Protein AF-A0A1F3BCM8-F1 (afdb_monomer)

pLDDT: mean 79.76, std 10.36, range [45.62, 95.12]

Foldseek 3Di:
DVVLVCCLPVLLVVLVVQLVVLVPDPDPVSVVSSVVSVVVSVCSVVCVPPSVNVVVVVVVVVVVVVVVVVVVVVVVVVVVVVQVVLVVVVVVLVVCVVVVHPCSCVLVVVLVVLVVVLVVLVVCVVPDDDDPVCPVVSVVVNVVSVVVNVVSVCSVVPVVVVPVVVVVVVVVVDPDD

Solvent-accessible surface area (backbone atoms only — not comparable to full-atom values): 9822 Å² total; per-residue (Å²): 110,69,68,60,53,45,53,70,56,45,47,57,52,47,45,51,53,52,29,60,57,31,62,74,42,97,42,73,69,34,48,51,50,27,53,53,40,53,53,50,46,52,33,44,76,69,54,75,50,42,73,64,59,53,52,49,52,48,52,50,51,52,51,49,52,52,50,53,52,50,51,54,49,49,55,52,51,51,53,44,51,57,50,47,53,57,49,49,55,49,52,49,39,53,51,30,51,75,64,74,39,82,72,32,49,53,62,61,52,54,46,50,52,51,54,54,51,48,57,49,50,50,51,47,65,75,72,47,89,69,55,88,90,44,45,67,60,52,53,52,52,49,52,54,50,51,53,54,48,52,51,50,50,43,67,74,70,45,70,59,71,60,58,54,51,50,52,53,52,48,58,73,70,46,80,82,127

Structure (mmCIF, N/CA/C/O backbone):
data_AF-A0A1F3BCM8-F1
#
_entry.id   AF-A0A1F3BCM8-F1
#
loop_
_atom_site.group_PDB
_atom_site.id
_atom_site.type_symbol
_atom_site.label_atom_id
_atom_site.label_alt_id
_atom_site.label_comp_id
_atom_site.label_asym_id
_atom_site.label_entity_id
_atom_site.label_seq_id
_atom_site.pdbx_PDB_ins_code
_atom_site.Cartn_x
_atom_site.Cartn_y
_atom_site.Cartn_z
_atom_site.occupancy
_atom_site.B_iso_or_equiv
_atom_site.auth_seq_id
_atom_site.auth_comp_id
_atom_site.auth_asym_id
_atom_site.auth_atom_id
_atom_site.pdbx_PDB_model_num
ATOM 1 N N . MET A 1 1 ? -23.567 -7.472 34.829 1.00 46.72 1 MET A N 1
ATOM 2 C CA . MET A 1 1 ? -24.702 -6.591 35.199 1.00 46.72 1 MET A CA 1
ATOM 3 C C . MET A 1 1 ? -24.502 -5.145 34.745 1.00 46.72 1 MET A C 1
ATOM 5 O O . MET A 1 1 ? -25.442 -4.577 34.213 1.00 46.72 1 MET A O 1
ATOM 9 N N . ILE A 1 2 ? -23.298 -4.569 34.859 1.00 53.28 2 ILE A N 1
ATOM 10 C CA . ILE A 1 2 ? -23.002 -3.199 34.383 1.00 53.28 2 ILE A CA 1
ATOM 11 C C . ILE A 1 2 ? -23.218 -3.012 32.858 1.00 53.28 2 ILE A C 1
ATOM 13 O O . ILE A 1 2 ? -23.851 -2.027 32.490 1.00 53.28 2 ILE A O 1
ATOM 17 N N . PRO A 1 3 ? -22.821 -3.948 31.962 1.00 59.44 3 PRO A N 1
ATOM 18 C CA . PRO A 1 3 ? -23.040 -3.786 30.516 1.00 59.44 3 PRO A CA 1
ATOM 19 C C . PRO A 1 3 ? -24.521 -3.792 30.117 1.00 59.44 3 PRO A C 1
ATOM 21 O O . PRO A 1 3 ? -24.931 -3.036 29.247 1.00 59.44 3 PRO A O 1
ATOM 24 N N . ALA A 1 4 ? -25.340 -4.606 30.791 1.00 57.88 4 ALA A N 1
ATOM 25 C CA . ALA A 1 4 ? -26.781 -4.673 30.550 1.00 57.88 4 ALA A CA 1
ATOM 26 C C . ALA A 1 4 ? -27.490 -3.387 31.005 1.00 57.88 4 ALA A C 1
ATOM 28 O O . ALA A 1 4 ? -28.336 -2.871 30.287 1.00 57.88 4 ALA A O 1
ATOM 29 N N . LEU A 1 5 ? -27.090 -2.826 32.153 1.00 54.44 5 LEU A N 1
ATOM 30 C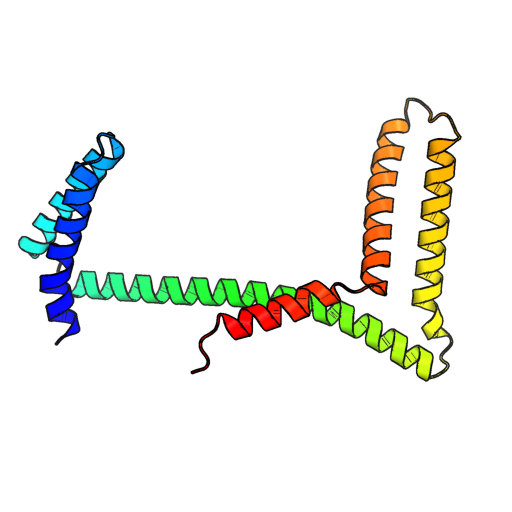 CA . LEU A 1 5 ? -27.623 -1.558 32.659 1.00 54.44 5 LEU A CA 1
ATOM 31 C C . LEU A 1 5 ? -27.229 -0.371 31.757 1.00 54.44 5 LEU A C 1
ATOM 33 O O . LEU A 1 5 ? -28.053 0.497 31.475 1.00 54.44 5 LEU A O 1
ATOM 37 N N . LEU A 1 6 ? -25.986 -0.359 31.259 1.00 60.00 6 LEU A N 1
ATOM 38 C CA . LEU A 1 6 ? -25.503 0.636 30.294 1.00 60.00 6 LEU A CA 1
ATOM 39 C C . LEU A 1 6 ? -26.180 0.501 28.928 1.00 60.00 6 LEU A C 1
ATOM 41 O O . LEU A 1 6 ? -26.477 1.516 28.313 1.00 60.00 6 LEU A O 1
ATOM 45 N N . ALA A 1 7 ? -26.482 -0.712 28.462 1.00 63.59 7 ALA A N 1
ATOM 46 C CA . ALA A 1 7 ? -27.262 -0.904 27.239 1.00 63.59 7 ALA A CA 1
ATOM 47 C C . ALA A 1 7 ? -28.714 -0.425 27.413 1.00 63.59 7 ALA A C 1
ATOM 49 O O . ALA A 1 7 ? -29.272 0.208 26.522 1.00 63.59 7 ALA A O 1
ATOM 50 N N . GLN A 1 8 ? -29.309 -0.671 28.582 1.00 65.31 8 GLN A N 1
ATOM 51 C CA . GLN A 1 8 ? -30.710 -0.358 28.861 1.00 65.31 8 GLN A CA 1
ATOM 52 C C . GLN A 1 8 ? -30.968 1.140 29.105 1.00 65.31 8 GLN A C 1
ATOM 54 O O . GLN A 1 8 ? -32.053 1.626 28.801 1.00 65.31 8 GLN A O 1
ATOM 59 N N . ILE A 1 9 ? -29.979 1.876 29.624 1.00 68.69 9 ILE A N 1
ATOM 60 C CA . ILE A 1 9 ? -30.078 3.324 29.894 1.00 68.69 9 ILE A CA 1
ATOM 61 C C . ILE A 1 9 ? -29.328 4.151 28.837 1.00 68.69 9 ILE A C 1
ATOM 63 O O . ILE A 1 9 ? -29.777 5.227 28.447 1.00 68.69 9 ILE A O 1
ATOM 67 N N . GLY A 1 10 ? -28.190 3.659 28.351 1.00 72.50 10 GLY A N 1
ATOM 68 C CA . GLY A 1 10 ? -27.313 4.380 27.430 1.00 72.50 10 GLY A CA 1
ATOM 69 C C . GLY A 1 10 ? -27.788 4.363 25.981 1.00 72.50 10 GLY A C 1
ATOM 70 O O . GLY A 1 10 ? -27.627 5.368 25.295 1.00 72.50 10 GLY A O 1
ATOM 71 N N . LEU A 1 11 ? -28.417 3.279 25.513 1.00 75.56 11 LEU A N 1
ATOM 72 C CA . LEU A 1 11 ? -28.892 3.200 24.129 1.00 75.56 11 LEU A CA 1
ATOM 73 C C . LEU A 1 11 ? -30.054 4.177 23.850 1.00 75.56 11 LEU A C 1
ATOM 75 O O . LEU A 1 11 ? -29.935 4.934 22.887 1.00 75.56 11 LEU A O 1
ATOM 79 N N . PRO A 1 12 ? -31.102 4.283 24.696 1.00 79.56 12 PRO A N 1
ATOM 80 C CA . PRO A 1 12 ? -32.144 5.302 24.517 1.00 79.56 12 PRO A CA 1
ATOM 81 C C . PRO A 1 12 ? -31.589 6.734 24.584 1.00 79.56 12 PRO A C 1
ATOM 83 O O . PRO A 1 12 ? -31.995 7.614 23.826 1.00 79.56 12 PRO A O 1
AT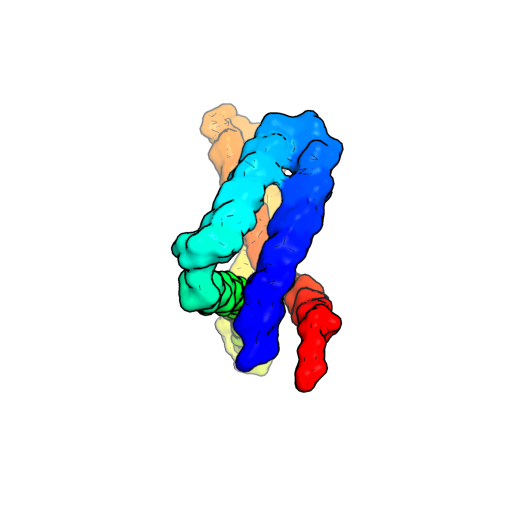OM 86 N N . LEU A 1 13 ? -30.600 6.976 25.455 1.00 82.38 13 LEU A N 1
ATOM 87 C CA . LEU A 1 13 ? -29.940 8.278 25.562 1.00 82.38 13 LEU A CA 1
ATOM 88 C C . LEU A 1 13 ? -29.156 8.627 24.285 1.00 82.38 13 LEU A C 1
ATOM 90 O O . LEU A 1 13 ? -29.234 9.761 23.813 1.00 82.38 13 LEU A O 1
ATOM 94 N N . LEU A 1 14 ? -28.440 7.657 23.709 1.00 81.06 14 LEU A N 1
ATOM 95 C CA . LEU A 1 14 ? -27.711 7.813 22.448 1.00 81.06 14 LEU A CA 1
ATOM 96 C C . LEU A 1 14 ? -28.654 8.029 21.263 1.00 81.06 14 LEU A C 1
ATOM 98 O O . LEU A 1 14 ? -28.416 8.935 20.468 1.00 81.06 14 LEU A O 1
ATOM 102 N N . VAL A 1 15 ? -29.740 7.257 21.168 1.00 84.06 15 VAL A N 1
ATOM 103 C CA . VAL A 1 15 ? -30.753 7.415 20.113 1.00 84.06 15 VAL A CA 1
ATOM 104 C C . VAL A 1 15 ? -31.366 8.814 20.167 1.00 84.06 15 VAL A C 1
ATOM 106 O O . VAL A 1 15 ? -31.464 9.482 19.139 1.00 84.06 15 VAL A O 1
ATOM 109 N N . LYS A 1 16 ? -31.681 9.317 21.366 1.00 83.25 16 LYS A N 1
ATOM 110 C CA . LYS A 1 16 ? -32.215 10.672 21.552 1.00 83.25 16 LYS A CA 1
ATOM 111 C C . LYS A 1 16 ? -31.187 11.767 21.245 1.00 83.25 16 LYS A C 1
ATOM 113 O O . LYS A 1 16 ? -31.538 12.782 20.646 1.00 83.25 16 LYS A O 1
ATOM 118 N N . ALA A 1 17 ? -29.923 11.567 21.621 1.00 86.75 17 ALA A N 1
ATOM 119 C CA . ALA A 1 17 ? -28.845 12.515 21.341 1.00 86.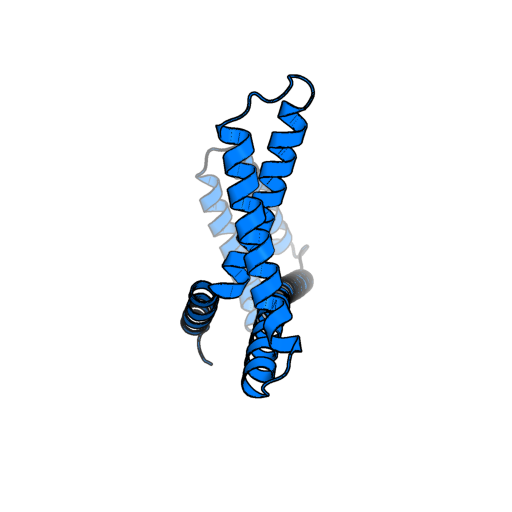75 17 ALA A CA 1
ATOM 120 C C . ALA A 1 17 ? -28.544 12.618 19.836 1.00 86.75 17 ALA A C 1
ATOM 122 O O . ALA A 1 17 ? -28.468 13.722 19.296 1.00 86.75 17 ALA A O 1
ATOM 123 N N . VAL A 1 18 ? -28.421 11.478 19.149 1.00 86.94 18 VAL A N 1
ATOM 124 C CA . VAL A 1 18 ? -28.173 11.422 17.700 1.00 86.94 18 VAL A CA 1
ATOM 125 C C . VAL A 1 18 ? -29.408 11.881 16.924 1.00 86.94 18 VAL A C 1
ATOM 127 O O . VAL A 1 18 ? -29.277 12.703 16.020 1.00 86.94 18 VAL A O 1
ATOM 130 N N . GLY A 1 19 ? -30.609 11.441 17.307 1.00 86.56 19 GLY A N 1
ATOM 131 C CA . GLY A 1 19 ? -31.867 11.879 16.697 1.00 86.56 19 GLY A CA 1
ATOM 132 C C . GLY A 1 19 ? -32.069 13.393 16.789 1.00 86.56 19 GLY A C 1
ATOM 133 O O . GLY A 1 19 ? -32.367 14.028 15.778 1.00 86.56 19 GLY A O 1
ATOM 134 N N . GLY A 1 20 ? -31.808 13.988 17.959 1.00 86.38 20 GLY A N 1
ATOM 135 C CA . GLY A 1 20 ? -31.893 15.438 18.161 1.00 86.38 20 GLY A CA 1
ATOM 136 C C . GLY A 1 20 ? -30.798 16.241 17.446 1.00 86.38 20 GLY A C 1
ATOM 137 O O . GLY A 1 20 ? -31.008 17.405 17.106 1.00 86.38 20 GLY A O 1
ATOM 138 N N . ALA A 1 21 ? -29.630 15.644 17.185 1.00 88.06 21 ALA A N 1
ATOM 139 C CA . ALA A 1 21 ? -28.600 16.260 16.347 1.00 88.06 21 ALA A CA 1
ATOM 140 C C . ALA A 1 21 ? -28.992 16.230 14.860 1.00 88.06 21 ALA A C 1
ATOM 142 O O . ALA A 1 21 ? -28.857 17.242 14.170 1.00 88.06 21 ALA A O 1
ATOM 143 N N . LEU A 1 22 ? -29.518 15.097 14.383 1.00 89.56 22 LEU A N 1
ATOM 144 C CA . LEU A 1 22 ? -29.974 14.915 13.002 1.00 89.56 22 LEU A CA 1
ATOM 145 C C . LEU A 1 22 ? -31.207 15.766 12.670 1.00 89.56 22 LEU A C 1
ATOM 147 O O . LEU A 1 22 ? -31.319 16.257 11.552 1.00 89.56 22 LEU A O 1
ATOM 151 N N . GLU A 1 23 ? -32.090 16.008 13.641 1.00 88.31 23 GLU A N 1
ATOM 152 C CA . GLU A 1 23 ? -33.281 16.854 13.475 1.00 88.31 23 GLU A CA 1
ATOM 153 C C . GLU A 1 23 ? -32.944 18.304 13.085 1.00 88.31 23 GLU A C 1
ATOM 155 O O . GLU A 1 23 ? -33.713 18.956 12.379 1.00 88.31 23 GLU A O 1
ATOM 160 N N . LYS A 1 24 ? -31.769 18.807 13.487 1.00 91.44 24 LYS A N 1
ATOM 161 C CA . LYS A 1 24 ? -31.309 20.164 13.150 1.00 91.44 24 LYS A CA 1
ATOM 162 C C . LYS A 1 24 ? -30.797 20.302 11.714 1.00 91.44 24 LYS A C 1
ATOM 164 O O . LYS A 1 24 ? -30.516 21.417 11.280 1.00 91.44 24 LYS A O 1
ATOM 169 N N . ILE A 1 25 ? -30.6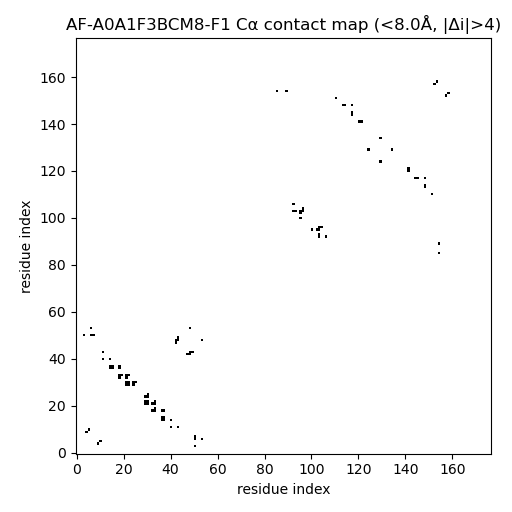39 19.195 10.991 1.00 92.94 25 ILE A N 1
ATOM 170 C CA . ILE A 1 25 ? -30.179 19.186 9.603 1.00 92.94 25 ILE A CA 1
ATOM 171 C C . ILE A 1 25 ? -31.412 19.185 8.694 1.00 92.94 25 ILE A C 1
ATOM 173 O O . ILE A 1 25 ? -32.136 18.192 8.615 1.00 92.94 25 ILE A O 1
ATOM 177 N N . ASP A 1 26 ? -31.642 20.280 7.964 1.00 89.69 26 ASP A N 1
ATOM 178 C CA . ASP A 1 26 ? -32.776 20.384 7.036 1.00 89.69 26 ASP A CA 1
ATOM 179 C C . ASP A 1 26 ? -32.480 19.681 5.702 1.00 89.69 26 ASP A C 1
ATO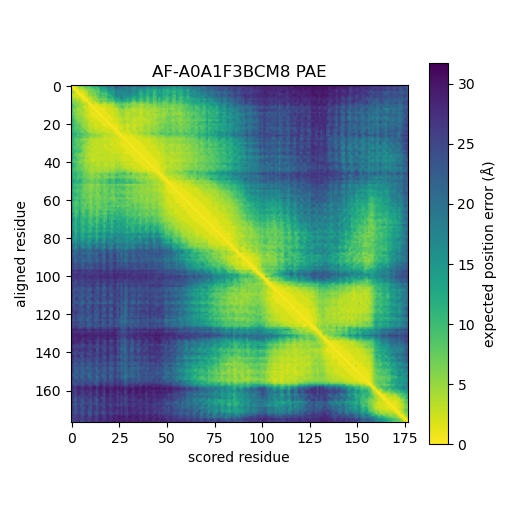M 181 O O . ASP A 1 26 ? -32.239 20.296 4.665 1.00 89.69 26 ASP A O 1
ATOM 185 N N . HIS A 1 27 ? -32.444 18.349 5.749 1.00 95.12 27 HIS A N 1
ATOM 186 C CA . HIS A 1 27 ? -32.266 17.487 4.585 1.00 95.12 27 HIS A CA 1
ATOM 187 C C . HIS A 1 27 ? -33.216 16.281 4.675 1.00 95.12 27 HIS A C 1
ATOM 189 O O . HIS A 1 27 ? -33.352 15.691 5.753 1.00 95.12 27 HIS A O 1
ATOM 195 N N . PRO A 1 28 ? -33.857 15.849 3.572 1.00 92.56 28 PRO A N 1
ATOM 196 C CA . PRO A 1 28 ? -34.829 14.751 3.592 1.00 92.56 28 PRO A CA 1
ATOM 197 C C .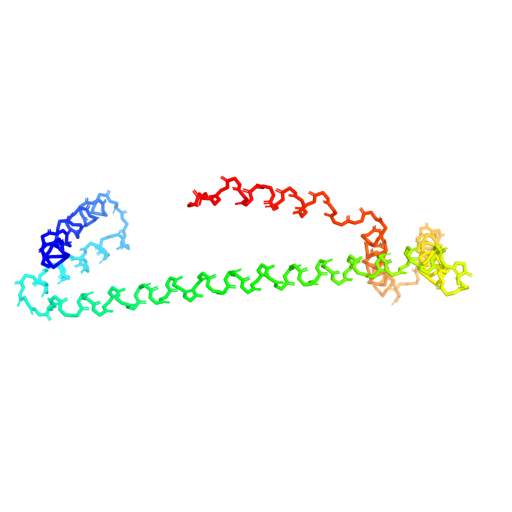 PRO A 1 28 ? -34.259 13.439 4.153 1.00 92.56 28 PRO A C 1
ATOM 199 O O . PRO A 1 28 ? -34.948 12.739 4.890 1.00 92.56 28 PRO A O 1
ATOM 202 N N . VAL A 1 29 ? -32.984 13.134 3.884 1.00 93.62 29 VAL A N 1
ATOM 203 C CA . VAL A 1 29 ? -32.308 11.943 4.441 1.00 93.62 29 VAL A CA 1
ATOM 204 C C . VAL A 1 29 ? -32.126 12.046 5.958 1.00 93.62 29 VAL A C 1
ATOM 206 O O . VAL A 1 29 ? -32.309 11.054 6.657 1.00 93.62 29 VAL A O 1
ATOM 209 N N . ALA A 1 30 ? -31.813 13.235 6.481 1.00 91.44 30 ALA A N 1
ATOM 210 C CA . ALA A 1 30 ? -31.654 13.435 7.920 1.00 91.44 30 ALA A CA 1
ATOM 211 C C . ALA A 1 30 ? -32.998 13.277 8.645 1.00 91.44 30 ALA A C 1
ATOM 213 O O . ALA A 1 30 ? -33.076 12.552 9.632 1.00 91.44 30 ALA A O 1
ATOM 214 N N . LYS A 1 31 ? -34.082 13.840 8.088 1.00 90.00 31 LYS A N 1
ATOM 215 C CA . LYS A 1 31 ? -35.445 13.650 8.615 1.00 90.00 31 LYS A CA 1
ATOM 216 C C . LYS A 1 31 ? -35.874 12.181 8.593 1.00 90.00 31 LYS A C 1
ATOM 218 O O . LYS A 1 31 ? -36.399 11.692 9.589 1.00 90.00 31 LYS A O 1
ATOM 223 N N . ALA A 1 32 ? -35.600 11.464 7.500 1.00 92.06 32 ALA A N 1
ATOM 224 C CA . ALA A 1 32 ? -35.881 10.032 7.405 1.00 92.06 32 ALA A CA 1
ATOM 225 C C . ALA A 1 32 ? -35.100 9.217 8.454 1.00 92.06 32 ALA A C 1
ATOM 227 O O . ALA A 1 32 ? -35.673 8.341 9.104 1.00 92.06 32 ALA A O 1
ATOM 228 N N . ALA A 1 33 ? -33.820 9.540 8.668 1.00 91.25 33 ALA A N 1
ATOM 229 C CA . ALA A 1 33 ? -32.998 8.911 9.697 1.00 91.25 33 ALA A CA 1
ATOM 230 C C . ALA A 1 33 ? -33.535 9.190 11.112 1.00 91.25 33 ALA A C 1
ATOM 232 O O . ALA A 1 33 ? -33.669 8.255 11.901 1.00 91.25 33 ALA A O 1
ATOM 233 N N . THR A 1 34 ? -33.923 10.431 11.427 1.00 90.31 34 THR A N 1
ATOM 234 C CA . THR A 1 34 ? -34.537 10.783 12.719 1.00 90.31 34 THR A CA 1
ATOM 235 C C . THR A 1 34 ? -35.844 10.022 12.957 1.00 90.31 34 THR A C 1
ATOM 237 O O . THR A 1 34 ? -36.052 9.483 14.044 1.00 90.31 34 THR A O 1
ATOM 240 N N . SER A 1 35 ? -36.713 9.904 11.946 1.00 89.25 35 SER A N 1
ATOM 241 C CA . SER A 1 35 ? -37.949 9.116 12.062 1.00 89.25 35 SER A CA 1
ATOM 242 C C . SER A 1 35 ? -37.676 7.633 12.327 1.00 89.25 35 SER A C 1
ATOM 244 O O . SER A 1 35 ? -38.329 7.038 13.185 1.00 89.25 35 SER A O 1
ATOM 246 N N . ALA A 1 36 ? -36.692 7.043 11.644 1.00 90.06 36 ALA A N 1
ATOM 247 C CA . ALA A 1 36 ? -36.286 5.659 11.882 1.00 90.06 36 ALA A CA 1
ATOM 248 C C . ALA A 1 36 ? -35.712 5.461 13.298 1.00 90.06 36 ALA A C 1
ATOM 250 O O . ALA A 1 36 ? -36.060 4.492 13.969 1.00 90.06 36 ALA A O 1
ATOM 251 N N . MET A 1 37 ? -34.896 6.400 13.786 1.00 87.38 37 MET A N 1
ATOM 252 C CA . MET A 1 37 ? -34.352 6.378 15.151 1.00 87.38 37 MET A CA 1
ATOM 253 C C . MET A 1 37 ? -35.454 6.431 16.218 1.00 87.38 37 MET A C 1
ATOM 255 O O . MET A 1 37 ? -35.424 5.647 17.165 1.00 87.38 37 MET A O 1
ATOM 259 N N . ASN A 1 38 ? -36.475 7.271 16.034 1.00 86.44 38 ASN A N 1
ATOM 260 C CA . ASN A 1 38 ? -37.619 7.337 16.951 1.00 86.44 38 ASN A CA 1
ATOM 261 C C . ASN A 1 38 ? -38.429 6.027 16.973 1.00 86.44 38 ASN A C 1
ATOM 263 O O . ASN A 1 38 ? -38.910 5.610 18.027 1.00 86.44 38 ASN A O 1
ATOM 267 N N . ALA A 1 39 ? -38.563 5.350 15.827 1.00 88.50 39 ALA A N 1
ATOM 268 C CA . ALA A 1 39 ? -39.218 4.043 15.758 1.00 88.50 39 ALA A CA 1
ATOM 269 C C . ALA A 1 39 ? -38.419 2.955 16.501 1.00 88.50 39 ALA A C 1
ATOM 271 O O . ALA A 1 39 ? -39.010 2.109 17.175 1.00 88.50 39 ALA A O 1
ATOM 272 N N . VAL A 1 40 ? -37.084 3.000 16.426 1.00 85.44 40 VAL A N 1
ATOM 273 C CA . VAL A 1 40 ? -36.198 2.102 17.184 1.00 85.44 40 VAL A CA 1
ATOM 274 C C . VAL A 1 40 ? -36.312 2.356 18.692 1.00 85.44 40 VAL A C 1
ATOM 276 O O . VAL A 1 40 ? -36.434 1.395 19.449 1.00 85.44 40 VAL A O 1
ATOM 279 N N . ASP A 1 41 ? -36.356 3.617 19.135 1.00 83.88 41 ASP A N 1
ATOM 280 C CA . ASP A 1 41 ? -36.560 3.966 20.553 1.00 83.88 41 ASP A CA 1
ATOM 281 C C . ASP A 1 41 ? -37.889 3.403 21.087 1.00 83.88 41 ASP A C 1
ATOM 283 O O . ASP A 1 41 ? -37.927 2.717 22.111 1.00 83.88 41 ASP A O 1
ATOM 287 N N . ALA A 1 42 ? -38.976 3.574 20.329 1.00 84.94 42 ALA A N 1
ATOM 288 C CA . ALA A 1 42 ? -40.282 3.013 20.675 1.00 84.94 42 ALA A CA 1
ATOM 289 C C . ALA A 1 42 ? -40.272 1.470 20.736 1.00 84.94 42 ALA A C 1
ATOM 291 O O . ALA A 1 42 ? -40.907 0.868 21.610 1.00 84.94 42 ALA A O 1
ATOM 292 N N . ALA A 1 43 ? -39.531 0.805 19.845 1.00 84.81 43 ALA A N 1
ATOM 293 C CA . ALA A 1 43 ? -39.378 -0.651 19.842 1.00 84.81 43 ALA A CA 1
ATOM 294 C C . ALA A 1 43 ? -38.570 -1.171 21.051 1.00 84.81 43 ALA A C 1
ATOM 296 O O . ALA A 1 43 ? -38.866 -2.249 21.573 1.00 84.81 43 ALA A O 1
ATOM 297 N N . ILE A 1 44 ? -37.594 -0.397 21.537 1.00 81.38 44 ILE A N 1
ATOM 298 C CA . ILE A 1 44 ? -36.828 -0.702 22.756 1.00 81.38 44 ILE A CA 1
ATOM 299 C C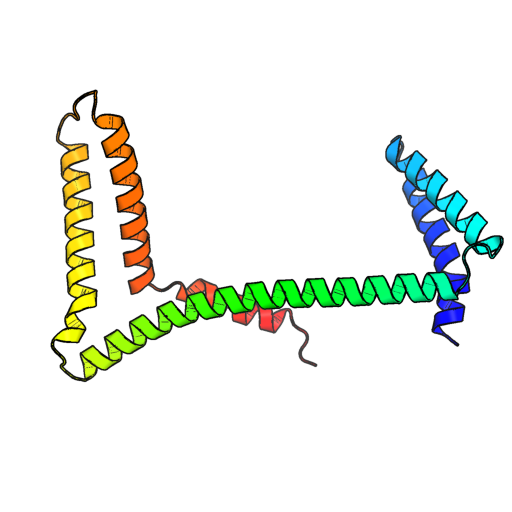 . IL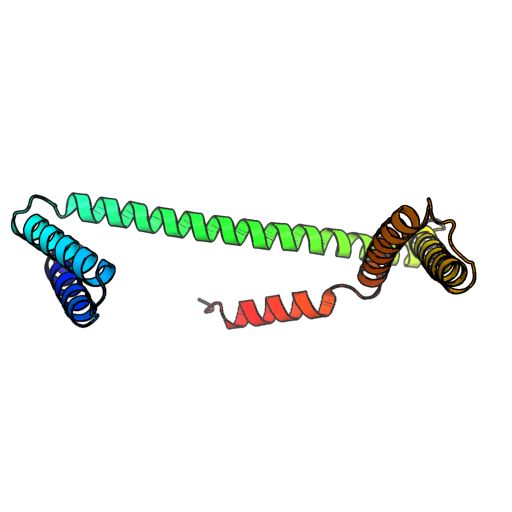E A 1 44 ? -37.702 -0.497 24.000 1.00 81.38 44 ILE A C 1
ATOM 301 O O . ILE A 1 44 ? -37.778 -1.381 24.856 1.00 81.38 44 ILE A O 1
ATOM 305 N N . VAL A 1 45 ? -38.417 0.630 24.088 1.00 81.44 45 VAL A N 1
ATOM 306 C CA . VAL A 1 45 ? -39.312 0.940 25.220 1.00 81.44 45 VAL A CA 1
ATOM 307 C C . VAL A 1 45 ? -40.453 -0.077 25.328 1.00 81.44 45 VAL A C 1
ATOM 309 O O . VAL A 1 45 ? -40.787 -0.518 26.429 1.00 81.44 45 VAL A O 1
ATOM 312 N N . SER A 1 46 ? -41.008 -0.515 24.194 1.00 85.38 46 SER A N 1
ATOM 313 C CA . SER A 1 46 ? -42.035 -1.568 24.141 1.00 85.38 46 SER A CA 1
ATOM 314 C C . SER A 1 46 ? -41.502 -2.982 24.408 1.00 85.38 46 SER A C 1
ATOM 316 O O . SER A 1 46 ? -42.285 -3.928 24.402 1.00 85.38 46 SER A O 1
ATOM 318 N N . LYS A 1 47 ? -40.192 -3.141 24.664 1.00 80.19 47 LYS A N 1
ATOM 319 C CA . LYS A 1 47 ? -39.493 -4.427 24.849 1.00 80.19 47 LYS A CA 1
ATOM 320 C C . LYS A 1 47 ? -39.576 -5.375 23.646 1.00 80.19 47 LYS A C 1
ATOM 322 O O . LYS A 1 47 ? -39.277 -6.557 23.785 1.00 80.19 47 LYS A O 1
ATOM 327 N N . SER A 1 48 ? -39.940 -4.862 22.472 1.00 81.81 48 SER A N 1
ATOM 328 C CA . SER A 1 48 ? -39.920 -5.623 21.217 1.00 81.81 48 SER A CA 1
ATOM 329 C C . SER A 1 48 ? -38.482 -5.917 20.777 1.00 81.81 48 SER A C 1
ATOM 331 O O . SER A 1 48 ? -38.204 -6.968 20.209 1.00 81.81 48 SER A O 1
ATOM 333 N N . ILE A 1 49 ? -37.552 -5.007 21.088 1.00 80.75 49 ILE A N 1
ATOM 334 C CA . ILE A 1 49 ? -36.107 -5.240 21.018 1.00 80.75 49 ILE A CA 1
ATOM 335 C C . ILE A 1 49 ? -35.621 -5.548 22.433 1.00 80.75 49 ILE A C 1
ATOM 337 O O . ILE A 1 49 ? -35.545 -4.664 23.288 1.00 80.75 49 ILE A O 1
ATOM 341 N N . THR A 1 50 ? -35.322 -6.818 22.694 1.00 80.00 50 THR A N 1
ATOM 342 C CA . THR A 1 50 ? -34.848 -7.268 24.005 1.00 80.00 50 THR A CA 1
ATOM 343 C C . THR A 1 50 ? -33.340 -7.027 24.182 1.00 80.00 50 THR A C 1
ATOM 345 O O . THR A 1 50 ? -32.603 -6.898 23.195 1.00 80.00 50 THR A O 1
ATOM 348 N N . PRO A 1 51 ? -32.839 -6.996 25.432 1.00 75.94 51 PRO A N 1
ATOM 349 C CA . PRO A 1 51 ? -31.405 -6.913 25.715 1.00 75.94 51 PRO A CA 1
ATOM 350 C C . PRO A 1 51 ? -30.577 -8.018 25.041 1.00 75.94 51 PRO A C 1
ATOM 352 O O . PRO A 1 51 ? -29.418 -7.793 24.702 1.00 75.94 51 PRO A O 1
ATOM 355 N N . GLU A 1 52 ? -31.159 -9.195 24.808 1.00 80.69 52 GLU A N 1
ATOM 356 C CA . GLU A 1 52 ? -30.508 -10.325 24.141 1.00 80.69 52 GLU A CA 1
ATOM 357 C C . GLU A 1 52 ? -30.265 -10.052 22.652 1.00 80.69 52 GLU A C 1
ATOM 359 O O . GLU A 1 52 ? -29.188 -10.373 22.149 1.00 80.69 52 GLU A O 1
ATOM 364 N N . HIS A 1 53 ? -31.214 -9.413 21.959 1.00 82.44 53 HIS A N 1
ATOM 365 C CA . HIS A 1 53 ? -31.039 -9.002 20.562 1.00 82.44 53 HIS A CA 1
ATOM 366 C C . HIS A 1 53 ? -29.950 -7.938 20.414 1.00 82.44 53 HIS A C 1
ATOM 368 O O . HIS A 1 53 ? -29.154 -7.989 19.478 1.00 82.44 53 HIS A O 1
ATOM 374 N N . LEU A 1 54 ? -29.866 -7.009 21.368 1.00 77.06 54 LEU A N 1
ATOM 375 C CA . LEU A 1 54 ? -28.795 -6.013 21.415 1.00 77.06 54 LEU A CA 1
ATOM 376 C C . LEU A 1 54 ? -27.439 -6.654 21.730 1.00 77.06 54 LEU A C 1
ATOM 378 O O . LEU A 1 54 ? -26.432 -6.302 21.121 1.00 77.06 54 LEU A O 1
ATOM 382 N N . ALA A 1 55 ? -27.405 -7.627 22.642 1.00 81.88 55 ALA A N 1
ATOM 383 C CA . ALA A 1 55 ? -26.191 -8.377 22.942 1.00 81.88 55 ALA A CA 1
ATOM 384 C C . ALA A 1 55 ? -25.705 -9.190 21.729 1.00 81.88 55 ALA A C 1
ATOM 386 O O . ALA A 1 55 ? -24.502 -9.259 21.492 1.00 81.88 55 ALA A O 1
ATOM 387 N N . GLU A 1 56 ? -26.616 -9.775 20.948 1.00 85.50 56 GLU A N 1
ATOM 388 C CA . GLU A 1 56 ? -26.281 -10.449 19.687 1.00 85.50 56 GLU A CA 1
ATOM 389 C C . GLU A 1 56 ? -25.774 -9.460 18.627 1.00 85.50 56 GLU A C 1
ATOM 391 O O . GLU A 1 56 ? -24.749 -9.714 18.000 1.00 85.50 56 GLU A O 1
ATOM 396 N N . ALA A 1 57 ? -26.415 -8.298 18.476 1.00 82.06 57 ALA A N 1
ATOM 397 C CA . ALA A 1 57 ? -25.942 -7.252 17.568 1.00 82.06 57 ALA A CA 1
ATOM 398 C C . ALA A 1 57 ? -24.532 -6.751 17.943 1.00 82.06 57 ALA A C 1
ATOM 400 O O . ALA A 1 57 ? -23.689 -6.548 17.065 1.00 82.06 57 ALA A O 1
ATOM 401 N N . ASN A 1 58 ? -24.242 -6.616 19.241 1.00 82.31 58 ASN A N 1
ATOM 402 C CA . ASN A 1 58 ? -22.904 -6.278 19.728 1.00 82.31 58 ASN A CA 1
ATOM 403 C C . ASN A 1 58 ? -21.888 -7.382 19.408 1.00 82.31 58 ASN A C 1
ATOM 405 O O . ASN A 1 58 ? -20.840 -7.074 18.850 1.00 82.31 58 ASN A O 1
ATOM 409 N N . ARG A 1 59 ? -22.215 -8.661 19.656 1.00 85.62 59 ARG A N 1
ATOM 410 C CA . ARG A 1 59 ? -21.353 -9.797 19.265 1.00 85.62 59 ARG A CA 1
ATOM 411 C C . ARG A 1 59 ? -21.056 -9.805 17.768 1.00 85.62 59 ARG A C 1
ATOM 413 O O . ARG A 1 59 ? -19.926 -10.071 17.362 1.00 85.62 59 ARG A O 1
ATOM 420 N N . HIS A 1 60 ? -22.060 -9.514 16.943 1.00 86.75 60 HIS A N 1
ATOM 421 C CA . HIS A 1 60 ? -21.884 -9.425 15.498 1.00 86.75 60 HIS A CA 1
ATOM 422 C C . HIS A 1 60 ? -20.963 -8.258 15.119 1.00 86.75 60 HIS A C 1
ATOM 424 O O . HIS A 1 60 ? -20.083 -8.414 14.279 1.00 86.75 60 HIS A O 1
ATOM 430 N N . THR A 1 61 ? -21.118 -7.102 15.767 1.00 85.94 61 THR A N 1
ATOM 431 C CA . THR A 1 61 ? -20.279 -5.914 15.533 1.00 85.94 61 THR A CA 1
ATOM 432 C C . THR A 1 61 ? -18.827 -6.153 15.957 1.00 85.94 61 THR A C 1
ATOM 434 O O . THR A 1 61 ? -17.903 -5.804 15.221 1.00 85.94 61 THR A O 1
ATOM 437 N N . GLU A 1 62 ? -18.612 -6.803 17.102 1.00 87.50 62 GLU A N 1
ATOM 438 C CA . GLU A 1 62 ? -17.289 -7.223 17.576 1.00 87.50 62 GLU A CA 1
ATOM 439 C C . GLU A 1 62 ? -16.635 -8.179 16.573 1.00 87.50 62 GLU A C 1
ATOM 441 O O . GLU A 1 62 ? -15.519 -7.926 16.123 1.00 87.50 62 GLU A O 1
ATOM 446 N N . ARG A 1 63 ? -17.365 -9.208 16.121 1.00 91.31 63 ARG A N 1
ATOM 447 C CA . ARG A 1 63 ? -16.868 -10.164 15.122 1.00 91.31 63 ARG A CA 1
ATOM 448 C C . ARG A 1 63 ? -16.555 -9.504 13.777 1.00 91.31 63 ARG A C 1
ATOM 450 O O . ARG A 1 63 ? -15.553 -9.845 13.160 1.00 91.31 63 ARG A O 1
ATOM 457 N N . MET A 1 64 ? -17.378 -8.558 13.326 1.00 89.12 64 MET A N 1
ATOM 458 C CA . MET A 1 64 ? -17.099 -7.777 12.115 1.00 89.12 64 MET A CA 1
ATOM 459 C C . MET A 1 64 ? -15.817 -6.957 12.266 1.00 89.12 64 MET A C 1
ATOM 461 O O . MET A 1 64 ? -14.966 -6.982 11.384 1.00 89.12 64 MET A O 1
ATOM 465 N N . THR A 1 65 ? -15.634 -6.307 13.415 1.00 91.62 65 THR A N 1
ATOM 466 C CA . THR A 1 65 ? -14.420 -5.530 13.700 1.00 91.62 65 THR A CA 1
ATOM 467 C C . THR A 1 65 ? -13.175 -6.422 13.725 1.00 91.62 65 THR A C 1
ATOM 469 O O . THR A 1 65 ? -12.136 -6.048 13.186 1.00 91.62 65 THR A O 1
ATOM 472 N N . GLU A 1 66 ? -13.270 -7.616 14.316 1.00 92.31 66 GLU A N 1
ATOM 473 C CA . GLU A 1 66 ? -12.188 -8.610 14.307 1.00 92.31 66 GLU A CA 1
ATOM 474 C C . GLU A 1 66 ? -11.838 -9.067 12.885 1.00 92.31 66 GLU A C 1
ATOM 476 O O . GLU A 1 66 ? -10.658 -9.165 12.542 1.00 92.31 66 GLU A O 1
ATOM 481 N N . LEU A 1 67 ? -12.845 -9.325 12.044 1.00 93.62 67 LEU A N 1
ATOM 482 C CA . LEU A 1 67 ? -12.646 -9.708 10.645 1.00 93.62 67 LEU A CA 1
ATOM 483 C C . LEU A 1 67 ? -11.999 -8.583 9.833 1.00 93.62 67 LEU A C 1
ATOM 485 O O . LEU A 1 67 ? -11.059 -8.849 9.085 1.00 93.62 67 LEU A O 1
ATOM 489 N N . ASP A 1 68 ? -12.435 -7.338 10.019 1.00 90.38 68 ASP A N 1
ATOM 490 C CA . ASP A 1 68 ? -11.851 -6.173 9.349 1.00 90.38 68 ASP A CA 1
ATOM 491 C C . ASP A 1 68 ? -10.387 -5.967 9.759 1.00 90.38 68 ASP A C 1
ATOM 493 O O . ASP A 1 68 ? -9.525 -5.693 8.920 1.00 90.38 68 ASP A O 1
ATOM 497 N N . GLN A 1 69 ? -10.073 -6.145 11.045 1.00 92.56 69 GLN A N 1
ATOM 498 C CA . GLN A 1 69 ? -8.694 -6.109 11.536 1.00 92.56 69 GLN A CA 1
ATOM 499 C C . GLN A 1 69 ? -7.853 -7.252 10.957 1.00 92.56 69 GLN A C 1
ATOM 501 O O . GLN A 1 69 ? -6.698 -7.038 10.579 1.00 92.56 69 GLN A O 1
ATOM 506 N N . ALA A 1 70 ? -8.416 -8.459 10.866 1.00 92.06 70 ALA A N 1
ATOM 507 C CA . ALA A 1 70 ? -7.741 -9.605 10.269 1.00 92.06 70 ALA A CA 1
ATOM 508 C C . ALA A 1 70 ? -7.467 -9.383 8.774 1.00 92.06 70 ALA A C 1
ATOM 510 O O . ALA A 1 70 ? -6.352 -9.642 8.322 1.00 92.06 70 ALA A O 1
ATOM 511 N N . ALA A 1 71 ? -8.432 -8.840 8.029 1.00 90.44 71 ALA A N 1
ATOM 512 C CA . ALA A 1 71 ? -8.272 -8.492 6.619 1.00 90.44 71 ALA A CA 1
ATOM 513 C C . ALA A 1 71 ? -7.160 -7.451 6.419 1.00 90.44 71 ALA A C 1
ATOM 515 O O . ALA A 1 71 ? -6.237 -7.675 5.636 1.00 90.44 71 ALA A O 1
ATOM 516 N N . GLN A 1 72 ? -7.164 -6.371 7.208 1.00 86.88 72 GLN A N 1
ATOM 517 C CA . GLN A 1 72 ? -6.101 -5.360 7.166 1.00 86.88 72 GLN A CA 1
ATOM 518 C C . GLN A 1 72 ? -4.722 -5.949 7.491 1.00 86.88 72 GLN A C 1
ATOM 520 O O . GLN A 1 72 ? -3.716 -5.575 6.883 1.00 86.88 72 GLN A O 1
ATOM 525 N N . LYS A 1 73 ? -4.652 -6.886 8.443 1.00 88.25 73 LYS A N 1
ATOM 526 C CA . LYS A 1 73 ? -3.402 -7.573 8.780 1.00 88.25 73 LYS A CA 1
ATOM 527 C C . LYS A 1 73 ? -2.900 -8.430 7.614 1.00 88.25 73 LYS A C 1
ATOM 529 O O . LYS A 1 73 ? -1.707 -8.381 7.324 1.00 88.25 73 LYS A O 1
ATOM 534 N N . ILE A 1 74 ? -3.790 -9.164 6.942 1.00 90.94 74 ILE A N 1
ATOM 535 C CA . ILE A 1 74 ? -3.455 -9.966 5.755 1.00 90.94 74 ILE A CA 1
ATOM 536 C C . ILE A 1 74 ? -2.872 -9.074 4.654 1.00 90.94 74 ILE A C 1
ATOM 538 O O . ILE A 1 74 ? -1.834 -9.421 4.094 1.00 90.94 74 ILE A O 1
ATOM 542 N N . ASP A 1 75 ? -3.468 -7.910 4.392 1.00 79.12 75 ASP A N 1
ATOM 543 C CA . ASP A 1 75 ? -2.965 -6.972 3.380 1.00 79.12 75 ASP A CA 1
ATOM 544 C C . ASP A 1 75 ? -1.560 -6.451 3.716 1.00 79.12 75 ASP A C 1
ATOM 546 O O . ASP A 1 75 ? -0.674 -6.398 2.856 1.00 79.12 75 ASP A O 1
ATOM 550 N N . ILE A 1 76 ? -1.326 -6.098 4.984 1.00 84.56 76 ILE A N 1
ATOM 551 C CA . ILE A 1 76 ? -0.005 -5.665 5.460 1.00 84.56 76 ILE A CA 1
ATOM 552 C C . ILE A 1 76 ? 1.017 -6.798 5.323 1.00 84.56 76 ILE A C 1
ATOM 554 O O . ILE A 1 76 ? 2.144 -6.557 4.883 1.00 84.56 76 ILE A O 1
ATOM 558 N N . ASP A 1 77 ? 0.647 -8.020 5.699 1.00 81.94 77 ASP A N 1
ATOM 559 C CA . ASP A 1 77 ? 1.540 -9.174 5.637 1.00 81.94 77 ASP A CA 1
ATOM 560 C C . ASP A 1 77 ? 1.838 -9.570 4.181 1.00 81.94 77 ASP A C 1
ATOM 562 O O . ASP A 1 77 ? 2.991 -9.858 3.861 1.00 81.94 77 ASP A O 1
ATOM 566 N N . LEU A 1 78 ? 0.872 -9.465 3.263 1.00 79.62 78 LEU A N 1
ATOM 567 C CA . LEU A 1 78 ? 1.098 -9.651 1.825 1.00 79.62 78 LEU A CA 1
ATOM 568 C C . LEU A 1 78 ? 2.085 -8.613 1.274 1.00 79.62 78 LEU A C 1
ATOM 570 O O . LEU A 1 78 ? 3.015 -8.952 0.536 1.00 79.62 78 LEU A O 1
ATOM 574 N N . LEU A 1 79 ? 1.929 -7.346 1.669 1.00 80.69 79 LEU A N 1
ATOM 575 C CA . LEU A 1 79 ? 2.845 -6.282 1.264 1.00 80.69 79 LEU A CA 1
ATOM 576 C C . LEU A 1 79 ? 4.264 -6.516 1.807 1.00 80.69 79 LEU A C 1
ATOM 578 O O . LEU A 1 79 ? 5.240 -6.264 1.095 1.00 80.69 79 LEU A O 1
ATOM 582 N N . LYS A 1 80 ? 4.388 -7.032 3.037 1.00 79.50 80 LYS A N 1
ATOM 583 C CA . LYS A 1 80 ? 5.675 -7.443 3.614 1.00 79.50 80 LYS A CA 1
ATOM 584 C C . LYS A 1 80 ? 6.289 -8.609 2.857 1.00 79.50 80 LYS A C 1
ATOM 586 O O . LYS A 1 80 ? 7.443 -8.490 2.476 1.00 79.50 80 LYS A O 1
ATOM 591 N N . VAL A 1 81 ? 5.537 -9.671 2.563 1.00 76.56 81 VAL A N 1
ATOM 592 C CA . VAL A 1 81 ? 6.031 -10.816 1.776 1.00 76.56 81 VAL A CA 1
ATOM 593 C C . VAL A 1 81 ? 6.563 -10.346 0.423 1.00 76.56 81 VAL A C 1
ATOM 595 O O . VAL A 1 81 ? 7.670 -10.713 0.036 1.00 76.56 81 VAL A O 1
ATOM 598 N N . HIS A 1 82 ? 5.832 -9.471 -0.272 1.00 73.94 82 HIS A N 1
ATOM 599 C CA . HIS A 1 82 ? 6.299 -8.896 -1.534 1.00 73.94 82 HIS A CA 1
ATOM 600 C C . HIS A 1 82 ? 7.551 -8.025 -1.364 1.00 73.94 82 HIS A C 1
ATOM 602 O O . HIS A 1 82 ? 8.420 -8.020 -2.234 1.00 73.94 82 HIS A O 1
ATOM 608 N N . SER A 1 83 ? 7.661 -7.274 -0.267 1.00 75.06 83 SER A N 1
ATOM 609 C CA . SER A 1 83 ? 8.857 -6.480 0.033 1.00 75.06 83 SER A CA 1
ATOM 610 C C . SER A 1 83 ? 10.067 -7.365 0.360 1.00 75.06 83 SER A C 1
ATOM 612 O O . SER A 1 83 ? 11.170 -7.119 -0.140 1.00 75.06 83 SER A O 1
ATOM 614 N N . ASP A 1 84 ? 9.860 -8.409 1.156 1.00 75.62 84 ASP A N 1
ATOM 615 C CA . ASP A 1 84 ? 10.884 -9.339 1.625 1.00 75.62 84 ASP A CA 1
ATOM 616 C C . ASP A 1 84 ? 11.394 -10.227 0.494 1.00 75.62 84 ASP A C 1
ATOM 618 O O . ASP A 1 84 ? 12.601 -10.440 0.400 1.00 75.62 84 ASP A O 1
ATOM 622 N N . ASP A 1 85 ? 10.528 -10.657 -0.427 1.00 76.62 85 ASP A N 1
ATOM 623 C CA . ASP A 1 85 ? 10.928 -11.369 -1.646 1.00 76.62 85 ASP A CA 1
ATOM 624 C C . ASP A 1 85 ? 11.960 -10.548 -2.443 1.00 76.62 85 ASP A C 1
ATOM 626 O O . ASP A 1 85 ? 13.069 -11.011 -2.733 1.00 76.62 85 ASP A O 1
ATOM 630 N N . ARG A 1 86 ? 11.680 -9.256 -2.662 1.00 70.94 86 ARG A N 1
ATOM 631 C CA . ARG A 1 86 ? 12.617 -8.330 -3.327 1.00 70.94 86 ARG A CA 1
ATOM 632 C C . ARG A 1 86 ? 13.895 -8.113 -2.515 1.00 70.94 86 ARG A C 1
ATOM 634 O O . ARG A 1 86 ? 14.972 -7.970 -3.097 1.00 70.94 86 ARG A O 1
ATOM 641 N N . GLY A 1 87 ? 13.797 -8.055 -1.187 1.00 73.06 87 GLY A N 1
ATOM 642 C CA . GLY A 1 87 ? 14.947 -7.962 -0.284 1.00 73.06 87 GLY A CA 1
ATOM 643 C C . GLY A 1 87 ? 15.846 -9.200 -0.349 1.00 73.06 87 GLY A C 1
ATOM 644 O O . GLY A 1 87 ? 17.068 -9.078 -0.463 1.00 73.06 87 GLY A O 1
ATOM 645 N N . SER A 1 88 ? 15.242 -10.387 -0.361 1.00 74.50 88 SER A N 1
ATOM 646 C CA . SER A 1 88 ? 15.929 -11.675 -0.428 1.00 74.50 88 SER A CA 1
ATOM 647 C C . SER A 1 88 ? 16.684 -11.853 -1.749 1.00 74.50 88 SER A C 1
ATOM 649 O O . SER A 1 88 ? 17.838 -12.283 -1.735 1.00 74.50 88 SER A O 1
ATOM 651 N N . ALA A 1 89 ? 16.112 -11.403 -2.873 1.00 70.19 89 ALA A N 1
ATOM 652 C CA . ALA A 1 89 ? 16.772 -11.414 -4.179 1.00 70.19 89 ALA A CA 1
ATOM 653 C C . ALA A 1 89 ? 18.052 -10.552 -4.199 1.00 70.19 89 ALA A C 1
ATOM 655 O O . ALA A 1 89 ? 19.088 -10.955 -4.742 1.00 70.19 89 ALA A O 1
ATOM 656 N N . ARG A 1 90 ? 18.027 -9.380 -3.546 1.00 73.12 90 ARG A N 1
ATOM 657 C CA . ARG A 1 90 ? 19.220 -8.525 -3.389 1.00 73.12 90 ARG A CA 1
ATOM 658 C C . ARG A 1 90 ? 20.256 -9.169 -2.477 1.00 73.12 90 ARG A C 1
ATOM 660 O O . ARG A 1 90 ? 21.436 -9.185 -2.815 1.00 73.12 90 ARG A O 1
ATOM 667 N N . ALA A 1 91 ? 19.820 -9.733 -1.351 1.00 76.06 91 ALA A N 1
ATOM 668 C CA . ALA A 1 91 ? 20.702 -10.428 -0.418 1.00 76.06 91 ALA A CA 1
ATOM 669 C C . ALA A 1 91 ? 21.378 -11.644 -1.074 1.00 76.06 91 ALA A C 1
ATOM 671 O O . ALA A 1 91 ? 22.566 -11.874 -0.859 1.00 76.06 91 ALA A O 1
ATOM 672 N N . MET A 1 92 ? 20.657 -12.383 -1.921 1.00 77.81 92 MET A N 1
ATOM 673 C CA . MET A 1 92 ? 21.211 -13.471 -2.728 1.00 77.81 92 MET A CA 1
ATOM 674 C C . MET A 1 92 ? 22.271 -12.956 -3.706 1.00 77.81 92 MET A C 1
ATOM 676 O O . MET A 1 92 ? 23.359 -13.522 -3.772 1.00 77.81 92 MET A O 1
ATOM 680 N N . THR A 1 93 ? 21.996 -11.854 -4.409 1.00 71.88 93 THR A N 1
ATOM 681 C CA . THR A 1 93 ? 22.963 -11.225 -5.326 1.00 71.88 93 THR A CA 1
ATOM 682 C C . THR A 1 93 ? 24.225 -10.778 -4.580 1.00 71.88 93 THR A C 1
ATOM 684 O O . THR A 1 93 ? 25.333 -11.074 -5.021 1.00 71.88 93 THR A O 1
ATOM 687 N N . ALA A 1 94 ? 24.075 -10.145 -3.411 1.00 73.38 94 ALA A N 1
ATOM 688 C CA . ALA A 1 94 ? 25.194 -9.722 -2.569 1.00 73.38 94 ALA A CA 1
ATOM 689 C C . ALA A 1 94 ? 26.021 -10.914 -2.053 1.00 73.38 94 ALA A C 1
ATOM 691 O O . ALA A 1 94 ? 27.248 -10.872 -2.103 1.00 73.38 94 ALA A O 1
ATOM 692 N N . ARG A 1 95 ? 25.364 -12.005 -1.629 1.00 72.06 95 ARG A N 1
ATOM 693 C CA . ARG A 1 95 ? 26.034 -13.246 -1.198 1.00 72.06 95 ARG A CA 1
ATOM 694 C C . ARG A 1 95 ? 26.797 -13.924 -2.335 1.00 72.06 95 ARG A C 1
ATOM 696 O O . ARG A 1 95 ? 27.920 -14.379 -2.132 1.00 72.06 95 ARG A O 1
ATOM 703 N N . LEU A 1 96 ? 26.209 -13.983 -3.529 1.00 72.31 96 LEU A N 1
ATOM 704 C CA . LEU A 1 96 ? 26.861 -14.549 -4.711 1.00 72.31 96 LEU A CA 1
ATOM 705 C C . LEU A 1 96 ? 28.056 -13.698 -5.152 1.00 72.31 96 LEU A C 1
ATOM 707 O O . LEU A 1 96 ? 29.084 -14.261 -5.523 1.00 72.31 96 LEU A O 1
ATOM 711 N N . ALA A 1 97 ? 27.940 -12.369 -5.066 1.00 69.19 97 ALA A N 1
ATOM 712 C CA . ALA A 1 97 ? 29.033 -11.444 -5.353 1.00 69.19 97 ALA A CA 1
ATOM 713 C C . ALA A 1 97 ? 30.192 -11.608 -4.361 1.00 69.19 97 ALA A C 1
ATOM 715 O O . ALA A 1 97 ? 31.347 -11.618 -4.772 1.00 69.19 97 ALA A O 1
ATOM 716 N N . SER A 1 98 ? 29.900 -11.820 -3.072 1.00 68.25 98 SER A N 1
ATOM 717 C CA . SER A 1 98 ? 30.933 -12.101 -2.063 1.00 68.25 98 SER A CA 1
ATOM 718 C C . SER A 1 98 ? 31.576 -13.488 -2.190 1.00 68.25 98 SER A C 1
ATOM 720 O O . SER A 1 98 ? 32.657 -13.705 -1.656 1.00 68.25 98 SER A O 1
ATOM 722 N N . ALA A 1 99 ? 30.924 -14.425 -2.882 1.00 75.38 99 ALA A N 1
ATOM 723 C CA . ALA A 1 99 ? 31.410 -15.788 -3.099 1.00 75.38 99 ALA A CA 1
ATOM 724 C C . ALA A 1 99 ? 32.199 -15.954 -4.416 1.00 75.38 99 ALA A C 1
ATOM 726 O O . ALA A 1 99 ? 32.482 -17.083 -4.806 1.00 75.38 99 ALA A O 1
ATOM 727 N N . ASP A 1 100 ? 32.496 -14.851 -5.118 1.00 64.69 100 ASP A N 1
ATOM 728 C CA . ASP A 1 100 ? 33.174 -14.808 -6.427 1.00 64.69 100 ASP A CA 1
ATOM 729 C C . ASP A 1 100 ? 32.548 -15.742 -7.487 1.00 64.69 100 ASP A C 1
ATOM 731 O O . ASP A 1 100 ? 33.194 -16.274 -8.393 1.00 64.69 100 ASP A O 1
ATOM 735 N N . SER A 1 101 ? 31.235 -15.972 -7.373 1.00 71.62 101 SER A N 1
ATOM 736 C CA . SER A 1 101 ? 30.500 -16.797 -8.325 1.00 71.62 101 SER A CA 1
ATOM 737 C C . SER A 1 101 ? 30.220 -16.005 -9.600 1.00 71.62 101 SER A C 1
ATOM 739 O O . SER A 1 101 ? 29.645 -14.916 -9.560 1.00 71.62 101 SER A O 1
ATOM 741 N N . LYS A 1 102 ? 30.494 -16.601 -10.767 1.00 66.12 102 LYS A N 1
ATOM 742 C CA . LYS A 1 102 ? 30.151 -16.021 -12.082 1.00 66.12 102 LYS A CA 1
ATOM 743 C C . LYS A 1 102 ? 28.656 -15.694 -12.228 1.00 66.12 102 LYS A C 1
ATOM 745 O O . LYS A 1 102 ? 28.295 -14.819 -13.009 1.00 66.12 102 LYS A O 1
ATOM 750 N N . THR A 1 103 ? 27.781 -16.350 -11.462 1.00 70.81 103 THR A N 1
ATOM 751 C CA . THR A 1 103 ? 26.331 -16.089 -11.473 1.00 70.81 103 THR A CA 1
ATOM 752 C C . THR A 1 103 ? 25.934 -14.780 -10.783 1.00 70.81 103 THR A C 1
ATOM 754 O O . THR A 1 103 ? 24.836 -14.280 -11.037 1.00 70.81 103 THR A O 1
ATOM 757 N N . ALA A 1 104 ? 26.820 -14.175 -9.983 1.00 71.94 104 ALA A N 1
ATOM 758 C CA . ALA A 1 104 ? 26.592 -12.883 -9.330 1.00 71.94 104 ALA A CA 1
ATOM 759 C C . ALA A 1 104 ? 26.392 -11.730 -10.326 1.00 71.94 104 ALA A C 1
ATOM 761 O O . ALA A 1 104 ? 25.694 -10.761 -10.036 1.00 71.94 104 ALA A O 1
ATOM 762 N N . TRP A 1 105 ? 26.968 -11.860 -11.523 1.00 73.69 105 TRP A N 1
ATOM 763 C CA . TRP A 1 105 ? 26.885 -10.858 -12.583 1.00 73.69 105 TRP A CA 1
ATOM 764 C C . TRP A 1 105 ? 25.570 -10.887 -13.362 1.00 73.69 105 TRP A C 1
ATOM 766 O O . TRP A 1 105 ? 25.305 -9.958 -14.119 1.00 73.69 105 TRP A O 1
ATOM 776 N N . SER A 1 106 ? 24.724 -11.903 -13.169 1.00 77.88 106 SER A N 1
ATOM 777 C CA . SER A 1 106 ? 23.459 -12.039 -13.904 1.00 77.88 106 SER A CA 1
ATOM 778 C C . SER A 1 106 ? 22.531 -10.827 -13.723 1.00 77.88 106 SER A C 1
ATOM 780 O O . SER A 1 106 ? 22.037 -10.281 -14.709 1.00 77.88 106 SER A O 1
ATOM 782 N N . ALA A 1 107 ? 22.351 -10.353 -12.486 1.00 79.31 107 ALA A N 1
ATOM 783 C CA . ALA A 1 107 ? 21.486 -9.214 -12.177 1.00 79.31 107 ALA A CA 1
ATOM 784 C C . ALA A 1 107 ? 22.048 -7.853 -12.664 1.00 79.31 107 ALA A C 1
ATOM 786 O O . ALA A 1 107 ? 21.301 -7.121 -13.326 1.00 79.31 107 ALA A O 1
ATOM 787 N N . PRO A 1 108 ? 23.332 -7.496 -12.427 1.00 82.69 108 PRO A N 1
ATOM 788 C CA . PRO A 1 108 ? 23.959 -6.320 -13.041 1.00 82.69 108 PRO A CA 1
ATOM 789 C C . PRO A 1 108 ? 23.925 -6.329 -14.572 1.00 82.69 108 PRO A C 1
ATOM 791 O O . PRO A 1 108 ? 23.581 -5.315 -15.176 1.00 82.69 108 PRO A O 1
ATOM 794 N N . LEU A 1 109 ? 24.237 -7.465 -15.205 1.00 84.94 109 LEU A N 1
ATOM 795 C CA . LEU A 1 109 ? 24.300 -7.584 -16.663 1.00 84.94 109 LEU A CA 1
ATOM 796 C C . LEU A 1 109 ? 22.920 -7.385 -17.304 1.00 84.94 109 LEU A C 1
ATOM 798 O O . LEU A 1 109 ? 22.787 -6.617 -18.255 1.00 84.94 109 LEU A O 1
ATOM 802 N N . LEU A 1 110 ? 21.884 -8.027 -16.754 1.00 84.25 110 LEU A N 1
ATOM 803 C CA . LEU A 1 110 ? 20.512 -7.865 -17.235 1.00 84.25 110 LEU A CA 1
ATOM 804 C C . LEU A 1 110 ? 20.006 -6.429 -17.028 1.00 84.25 110 LEU A C 1
ATOM 806 O O . LEU A 1 110 ? 19.344 -5.873 -17.902 1.00 84.25 110 LEU A O 1
ATOM 810 N N . SER A 1 111 ? 20.362 -5.809 -15.898 1.00 85.50 111 SER A N 1
ATOM 811 C CA . SER A 1 111 ? 20.027 -4.408 -15.618 1.00 85.50 111 SER A CA 1
ATOM 812 C C . SER A 1 111 ? 20.695 -3.460 -16.613 1.00 85.50 111 SER A C 1
ATOM 814 O O . SER A 1 111 ? 20.030 -2.580 -17.154 1.00 85.50 111 SER A O 1
ATOM 816 N N . ALA A 1 112 ? 21.986 -3.657 -16.893 1.00 87.31 112 ALA A N 1
ATOM 817 C CA . ALA A 1 112 ? 22.726 -2.864 -17.869 1.00 87.31 112 ALA A CA 1
ATOM 818 C C . ALA A 1 112 ? 22.124 -3.009 -19.274 1.00 87.31 112 ALA A C 1
ATOM 820 O O . ALA A 1 112 ? 21.869 -2.002 -19.930 1.00 87.31 112 ALA A O 1
ATOM 821 N N . LEU A 1 113 ? 21.806 -4.238 -19.694 1.00 89.38 113 LEU A N 1
ATOM 822 C CA . LEU A 1 113 ? 21.159 -4.510 -20.978 1.00 89.38 113 LEU A CA 1
ATOM 823 C C . LEU A 1 113 ? 19.817 -3.771 -21.115 1.00 89.38 113 LEU A C 1
ATOM 825 O O . LEU A 1 113 ? 19.570 -3.133 -22.139 1.00 89.38 113 LEU A O 1
ATOM 829 N N . LEU A 1 114 ? 18.965 -3.821 -20.085 1.00 87.81 114 LEU A N 1
ATOM 830 C CA . LEU A 1 114 ? 17.667 -3.138 -20.086 1.00 87.81 114 LEU A CA 1
ATOM 831 C C . LEU A 1 114 ? 17.806 -1.611 -20.094 1.00 87.81 114 LEU A C 1
ATOM 833 O O . LEU A 1 114 ? 17.077 -0.943 -20.826 1.00 87.81 114 LEU A O 1
ATOM 837 N N . ILE A 1 115 ? 18.747 -1.055 -19.325 1.00 88.75 115 ILE A N 1
ATOM 838 C CA . ILE A 1 115 ? 19.014 0.391 -19.302 1.00 88.75 115 ILE A CA 1
ATOM 839 C C . ILE A 1 115 ? 19.495 0.857 -20.679 1.00 88.75 115 ILE A C 1
ATOM 841 O O . ILE A 1 11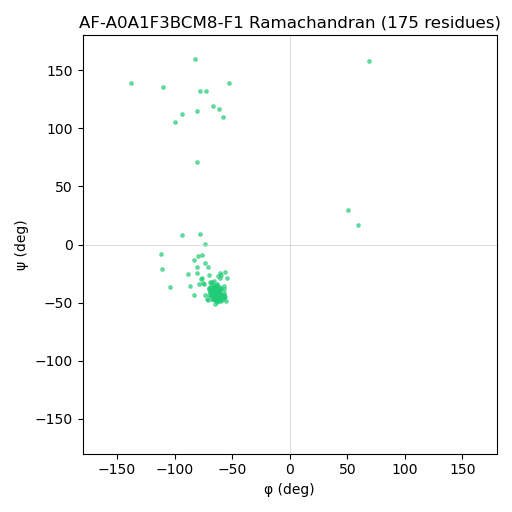5 ? 18.947 1.811 -21.232 1.00 88.75 115 ILE A O 1
ATOM 845 N N . THR A 1 116 ? 20.475 0.168 -21.266 1.00 89.56 116 THR A N 1
ATOM 846 C CA . THR A 1 116 ? 20.979 0.494 -22.604 1.00 89.56 116 THR A CA 1
ATOM 847 C C . THR A 1 116 ? 19.876 0.379 -23.657 1.00 89.56 116 THR A C 1
ATOM 849 O O . THR A 1 116 ? 19.724 1.289 -24.470 1.00 89.56 116 THR A O 1
ATOM 852 N N . GLY A 1 117 ? 19.059 -0.678 -23.614 1.00 87.56 117 GLY A N 1
ATOM 853 C CA . GLY A 1 117 ? 17.917 -0.849 -24.518 1.00 87.56 117 GLY A CA 1
ATOM 854 C C . GLY A 1 117 ? 16.862 0.255 -24.380 1.00 87.56 117 GLY A C 1
ATOM 855 O O . GLY A 1 117 ? 16.334 0.726 -25.387 1.00 87.56 117 GLY A O 1
ATOM 856 N N . PHE A 1 118 ? 16.593 0.720 -23.157 1.00 88.44 118 PHE A N 1
ATOM 857 C CA . PHE A 1 118 ? 15.663 1.821 -22.898 1.00 88.44 118 PHE A CA 1
ATOM 858 C C . PHE A 1 118 ? 16.143 3.145 -23.494 1.00 88.44 118 PHE A C 1
ATOM 860 O O . PHE A 1 118 ? 15.401 3.783 -24.244 1.00 88.44 118 PHE A O 1
ATOM 867 N N . PHE A 1 119 ? 17.389 3.539 -23.222 1.00 89.44 119 PHE A N 1
ATOM 868 C CA . PHE A 1 119 ? 17.951 4.772 -23.781 1.00 89.44 119 PHE A CA 1
ATOM 869 C C . PHE A 1 119 ? 18.103 4.705 -25.304 1.00 89.44 119 PHE A C 1
ATOM 871 O O . PHE A 1 119 ? 17.864 5.703 -25.984 1.00 89.44 119 PHE A O 1
ATOM 878 N N . TRP A 1 120 ? 18.428 3.532 -25.852 1.00 90.00 120 TRP A N 1
ATOM 879 C CA . TRP A 1 120 ? 18.450 3.309 -27.296 1.00 90.00 120 TRP A CA 1
ATOM 880 C C . TRP A 1 120 ? 17.065 3.491 -27.931 1.00 90.00 120 TRP A C 1
ATOM 882 O O . TRP A 1 120 ? 16.927 4.215 -28.915 1.00 90.00 120 TRP A O 1
ATOM 892 N N . MET A 1 121 ? 16.021 2.890 -27.354 1.00 84.25 121 MET A N 1
ATOM 893 C CA . MET A 1 121 ? 14.648 3.043 -27.849 1.00 84.25 121 MET A CA 1
ATOM 894 C C . MET A 1 121 ? 14.181 4.502 -27.772 1.00 84.25 121 MET A C 1
ATOM 896 O O . MET A 1 121 ? 13.607 5.012 -28.733 1.00 84.25 121 MET A O 1
ATOM 900 N N . LEU A 1 122 ? 14.463 5.194 -26.662 1.00 86.50 122 LEU A N 1
ATOM 901 C CA . LEU A 1 122 ? 14.175 6.624 -26.534 1.00 86.50 122 LEU A CA 1
ATOM 902 C C . LEU A 1 122 ? 14.864 7.436 -27.631 1.00 86.50 122 LEU A C 1
ATOM 904 O O . LEU A 1 122 ? 14.229 8.285 -28.252 1.00 86.50 122 LEU A O 1
ATOM 908 N N . TYR A 1 123 ? 16.135 7.151 -27.909 1.00 89.31 123 TYR A N 1
ATOM 909 C CA . TYR A 1 123 ? 16.871 7.812 -28.980 1.00 89.31 123 TYR A CA 1
ATOM 910 C C . TYR A 1 123 ? 16.217 7.601 -30.354 1.00 89.31 123 TYR A C 1
ATOM 912 O O . TYR A 1 123 ? 16.041 8.565 -31.100 1.00 89.31 123 TYR A O 1
ATOM 920 N N . VAL A 1 124 ? 15.795 6.373 -30.678 1.00 86.19 124 VAL A N 1
ATOM 921 C CA . VAL A 1 124 ? 15.105 6.065 -31.945 1.00 86.19 124 VAL A CA 1
ATOM 922 C C . VAL A 1 124 ? 13.779 6.819 -32.053 1.00 86.19 124 VAL A C 1
ATOM 924 O O . VAL A 1 124 ? 13.533 7.462 -33.070 1.00 86.19 124 VAL A O 1
ATOM 927 N N . VAL A 1 125 ? 12.952 6.804 -31.004 1.00 84.69 125 VAL A N 1
ATOM 928 C CA . VAL A 1 125 ? 11.648 7.495 -30.991 1.00 84.69 125 VAL A CA 1
ATOM 929 C C . VAL A 1 125 ? 11.796 9.014 -31.132 1.00 84.69 125 VAL A C 1
ATOM 931 O O . VAL A 1 125 ? 10.947 9.654 -31.747 1.00 84.69 125 VAL A O 1
ATOM 934 N N . LEU A 1 126 ? 12.863 9.596 -30.576 1.00 85.12 126 LEU A N 1
ATOM 935 C CA . LEU A 1 126 ? 13.113 11.039 -30.636 1.00 85.12 126 LEU A CA 1
ATOM 936 C C . LEU A 1 126 ? 13.731 11.506 -31.962 1.00 85.12 126 LEU A C 1
ATOM 938 O O . LEU A 1 126 ? 13.600 12.681 -32.299 1.00 85.12 126 LEU A O 1
ATOM 942 N N . THR A 1 127 ? 14.420 10.629 -32.697 1.00 87.50 127 THR A N 1
ATOM 943 C CA . THR A 1 127 ? 15.192 11.015 -33.895 1.00 87.50 127 THR A CA 1
ATOM 944 C C . THR A 1 127 ? 14.610 10.513 -35.213 1.00 87.50 127 THR A C 1
ATOM 946 O O . THR A 1 127 ? 14.923 11.085 -36.256 1.00 87.50 127 THR A O 1
ATOM 949 N N . GLN A 1 128 ? 13.768 9.478 -35.197 1.00 84.06 128 GLN A N 1
ATOM 950 C CA . GLN A 1 128 ? 13.196 8.881 -36.404 1.00 84.06 128 GLN A CA 1
ATOM 951 C C . GLN A 1 128 ? 11.694 9.185 -36.516 1.00 84.06 128 GLN A C 1
ATOM 953 O O . GLN A 1 128 ? 10.967 9.038 -35.530 1.00 84.06 128 GLN A O 1
ATOM 958 N N . PRO A 1 129 ? 11.185 9.568 -37.703 1.00 78.50 129 PRO A N 1
ATOM 959 C CA . PRO A 1 129 ? 9.750 9.696 -37.917 1.00 78.50 129 PRO A CA 1
ATOM 960 C C . PRO A 1 129 ? 9.099 8.310 -37.845 1.00 78.50 129 PRO A C 1
ATOM 962 O O . PRO A 1 129 ? 9.422 7.413 -38.624 1.00 78.50 129 PRO A O 1
ATOM 965 N N . LEU A 1 130 ? 8.180 8.123 -36.896 1.00 78.00 130 LEU A N 1
ATOM 966 C CA . LEU A 1 130 ? 7.443 6.870 -36.774 1.00 78.00 130 LEU A CA 1
ATOM 967 C C . LEU A 1 130 ? 6.418 6.741 -37.913 1.00 78.00 130 LEU A C 1
ATOM 969 O O . LEU A 1 130 ? 5.643 7.677 -38.122 1.00 78.00 130 LEU A O 1
ATOM 973 N N . PRO A 1 131 ? 6.355 5.589 -38.606 1.00 80.75 131 PRO A N 1
ATOM 974 C CA . PRO A 1 131 ? 5.293 5.300 -39.564 1.00 80.75 131 PRO A CA 1
ATOM 975 C C . PRO A 1 131 ? 3.902 5.494 -38.940 1.00 80.75 131 PRO A C 1
ATOM 977 O O . PRO A 1 131 ? 3.662 5.082 -37.802 1.00 80.75 131 PRO A O 1
ATOM 980 N N . GLU A 1 132 ? 2.961 6.088 -39.682 1.00 74.56 132 GLU A N 1
ATOM 981 C CA . GLU A 1 132 ? 1.635 6.446 -39.144 1.00 74.56 132 GLU A CA 1
ATOM 982 C C . GLU A 1 132 ? 0.828 5.237 -38.633 1.00 74.56 132 GLU A C 1
ATOM 984 O O . GLU A 1 132 ? 0.028 5.386 -37.715 1.00 74.56 132 GLU A O 1
ATOM 989 N N . GLY A 1 133 ? 1.104 4.024 -39.130 1.00 80.69 133 GLY A N 1
ATOM 990 C CA . GLY A 1 133 ? 0.490 2.782 -38.642 1.00 80.69 133 GLY A CA 1
ATOM 991 C C . GLY A 1 133 ? 1.139 2.165 -37.394 1.00 80.69 133 GLY A C 1
ATOM 992 O O . GLY A 1 133 ? 0.552 1.274 -36.788 1.00 80.69 133 GLY A O 1
ATOM 993 N N . SER A 1 134 ? 2.337 2.604 -36.991 1.00 78.88 134 SER A N 1
ATOM 994 C CA . SER A 1 134 ? 3.068 2.030 -35.847 1.00 78.88 134 SER A CA 1
ATOM 995 C C . SER A 1 134 ? 3.179 2.973 -34.652 1.00 78.88 134 SER A C 1
ATOM 997 O O . SER A 1 134 ? 3.622 2.548 -33.589 1.00 78.88 134 SER A O 1
ATOM 999 N N . LYS A 1 135 ? 2.775 4.241 -34.791 1.00 80.81 135 LYS A N 1
ATOM 1000 C CA . LYS A 1 135 ? 2.921 5.267 -33.746 1.00 80.81 135 LYS A CA 1
ATOM 1001 C C . LYS A 1 135 ? 2.244 4.884 -32.424 1.00 80.81 135 LYS A C 1
ATOM 1003 O O . LYS A 1 135 ? 2.843 5.057 -31.366 1.00 80.81 135 LYS A O 1
ATOM 1008 N N . GLU A 1 136 ? 1.030 4.337 -32.482 1.00 83.56 136 GLU A N 1
ATOM 1009 C CA . GLU A 1 136 ? 0.293 3.877 -31.296 1.00 83.56 136 GLU A CA 1
ATOM 1010 C C . GLU A 1 136 ? 0.987 2.682 -30.629 1.00 83.56 136 GLU A C 1
ATOM 1012 O O . GLU A 1 136 ? 1.255 2.703 -29.428 1.00 83.56 136 GLU A O 1
ATOM 1017 N N . VAL A 1 137 ? 1.387 1.685 -31.425 1.00 84.06 137 VAL A N 1
ATOM 1018 C CA . VAL A 1 137 ? 2.121 0.505 -30.946 1.00 84.06 137 VAL A CA 1
ATOM 1019 C C . VAL A 1 137 ? 3.442 0.913 -30.292 1.00 84.06 137 VAL A C 1
ATOM 1021 O O . VAL A 1 137 ? 3.762 0.448 -29.202 1.00 84.06 137 VAL A O 1
ATOM 1024 N N . SER A 1 138 ? 4.197 1.825 -30.902 1.00 82.00 138 SER A N 1
ATOM 1025 C CA . SER A 1 138 ? 5.461 2.314 -30.351 1.00 82.00 138 SER A CA 1
ATOM 1026 C C . SER A 1 138 ? 5.283 3.105 -29.055 1.00 82.00 138 SER A C 1
ATOM 1028 O O . SER A 1 138 ? 6.105 2.959 -28.156 1.00 82.00 138 SER A O 1
ATOM 1030 N N . MET A 1 139 ? 4.213 3.895 -28.916 1.00 82.38 139 MET A N 1
ATOM 1031 C CA . MET A 1 139 ? 3.882 4.594 -27.665 1.00 82.38 139 MET A CA 1
ATOM 1032 C C . MET A 1 139 ? 3.514 3.611 -26.543 1.00 82.38 139 MET A C 1
ATOM 1034 O O . MET A 1 139 ? 3.983 3.766 -25.414 1.00 82.38 139 MET A O 1
ATOM 1038 N N . ILE A 1 140 ? 2.739 2.564 -26.850 1.00 88.00 140 ILE A N 1
ATOM 1039 C CA . ILE A 1 140 ? 2.405 1.493 -25.895 1.00 88.00 140 ILE A CA 1
ATOM 1040 C C . ILE A 1 140 ? 3.672 0.743 -25.462 1.00 88.00 140 ILE A C 1
ATOM 1042 O O . ILE A 1 140 ? 3.904 0.548 -24.266 1.00 88.00 140 ILE A O 1
ATOM 1046 N N . LEU A 1 141 ? 4.522 0.362 -26.421 1.00 84.88 141 LEU A N 1
ATOM 1047 C CA . LEU A 1 141 ? 5.789 -0.318 -26.146 1.00 84.88 141 LEU A CA 1
ATOM 1048 C C . LEU A 1 141 ? 6.747 0.564 -25.337 1.00 84.88 141 LEU A C 1
ATOM 1050 O O . LEU A 1 141 ? 7.419 0.060 -24.439 1.00 84.88 141 LEU A O 1
ATOM 1054 N N . LEU A 1 142 ? 6.778 1.874 -25.600 1.00 84.69 142 LEU A N 1
ATOM 1055 C CA . LEU A 1 142 ? 7.561 2.828 -24.817 1.00 84.69 142 LEU A CA 1
ATOM 1056 C C . LEU A 1 142 ? 7.070 2.898 -23.363 1.00 84.69 142 LEU A C 1
ATOM 1058 O O . LEU A 1 142 ? 7.890 2.893 -22.445 1.00 84.69 142 LEU A O 1
ATOM 1062 N N . GLY A 1 143 ? 5.752 2.898 -23.145 1.00 87.19 143 GLY A N 1
ATOM 1063 C CA . GLY A 1 143 ? 5.157 2.831 -21.807 1.00 87.19 143 GLY A CA 1
ATOM 1064 C C . GLY A 1 143 ? 5.521 1.543 -21.062 1.00 87.19 143 GLY A C 1
ATOM 1065 O O . GLY A 1 143 ? 5.950 1.597 -19.907 1.00 87.19 143 GLY A O 1
ATOM 1066 N N . ALA A 1 144 ? 5.431 0.390 -21.732 1.00 88.69 144 ALA A N 1
ATOM 1067 C CA . ALA A 1 144 ? 5.836 -0.898 -21.166 1.00 88.69 144 ALA A CA 1
ATOM 1068 C C . ALA A 1 144 ? 7.332 -0.920 -20.797 1.00 88.69 144 ALA A C 1
ATOM 1070 O O . ALA A 1 144 ? 7.700 -1.347 -19.701 1.00 88.69 144 ALA A O 1
ATOM 1071 N N . LEU A 1 145 ? 8.191 -0.389 -21.672 1.00 86.94 145 LEU A N 1
ATOM 1072 C CA . LEU A 1 145 ? 9.631 -0.303 -21.434 1.00 86.94 145 LEU A CA 1
ATOM 1073 C C . LEU A 1 145 ? 9.967 0.653 -20.276 1.00 86.94 145 LEU A C 1
ATOM 1075 O O . LEU A 1 145 ? 10.824 0.339 -19.450 1.00 86.94 145 LEU A O 1
ATOM 1079 N N . GLY A 1 146 ? 9.249 1.776 -20.161 1.00 87.94 146 GLY A N 1
ATOM 1080 C CA . GLY A 1 146 ? 9.342 2.689 -19.020 1.00 87.94 146 GLY A CA 1
ATOM 1081 C C . GLY A 1 146 ? 8.953 2.024 -17.694 1.00 87.94 146 GLY A C 1
ATOM 1082 O O . GLY A 1 146 ? 9.637 2.209 -16.685 1.00 87.94 146 GLY A O 1
ATOM 1083 N N . ALA A 1 147 ? 7.917 1.179 -17.689 1.00 88.50 147 ALA A N 1
ATOM 1084 C CA . ALA A 1 147 ? 7.542 0.397 -16.510 1.00 88.50 147 ALA A CA 1
ATOM 1085 C C . ALA A 1 147 ? 8.635 -0.616 -16.118 1.00 88.50 147 ALA A C 1
ATOM 1087 O O . ALA A 1 147 ? 8.967 -0.736 -14.935 1.00 88.50 147 ALA A O 1
ATOM 1088 N N . SER A 1 148 ? 9.241 -1.309 -17.089 1.00 87.00 148 SER A N 1
ATOM 1089 C CA . SER A 1 148 ? 10.378 -2.212 -16.848 1.00 87.00 148 SER A CA 1
ATOM 1090 C C . SER A 1 148 ? 11.610 -1.474 -16.316 1.00 87.00 148 SER A C 1
ATOM 1092 O O . SER A 1 148 ? 12.250 -1.959 -15.382 1.00 87.00 148 SER A O 1
ATOM 1094 N N . PHE A 1 149 ? 11.915 -0.279 -16.832 1.00 87.56 149 PHE A N 1
ATOM 1095 C CA . PHE A 1 149 ? 12.966 0.580 -16.278 1.00 87.56 149 PHE A CA 1
ATOM 1096 C C . PHE A 1 149 ? 12.689 0.927 -14.807 1.00 87.56 149 PHE A C 1
ATOM 1098 O O . PHE A 1 149 ? 13.574 0.775 -13.963 1.00 87.56 149 PHE A O 1
ATOM 1105 N N . GLY A 1 150 ? 11.449 1.304 -14.475 1.00 85.81 150 GLY A N 1
ATOM 1106 C CA . GLY A 1 150 ? 11.034 1.555 -13.092 1.00 85.81 150 GLY A CA 1
ATOM 1107 C C . GLY A 1 150 ? 11.251 0.347 -12.173 1.00 85.81 150 GLY A C 1
ATOM 1108 O O . GLY A 1 150 ? 11.699 0.506 -11.038 1.00 85.81 150 GLY A O 1
ATOM 1109 N N . GLN A 1 151 ? 11.014 -0.874 -12.661 1.00 84.25 151 GLN A N 1
ATOM 1110 C CA . GLN A 1 151 ? 11.290 -2.101 -11.903 1.00 84.25 151 GLN A CA 1
ATOM 1111 C C . GLN A 1 151 ? 12.790 -2.305 -11.638 1.00 84.25 151 GLN A C 1
ATOM 1113 O O . GLN A 1 151 ? 13.161 -2.652 -10.516 1.00 84.25 151 GLN A O 1
ATOM 1118 N N . VAL A 1 152 ? 13.653 -2.046 -12.627 1.00 85.00 152 VAL A N 1
ATOM 1119 C CA . VAL A 1 152 ? 15.118 -2.116 -12.464 1.00 85.00 152 VAL A CA 1
ATOM 1120 C C . VAL A 1 152 ? 15.612 -1.037 -11.496 1.00 85.00 152 VAL A C 1
ATOM 1122 O O . VAL A 1 152 ? 16.386 -1.334 -10.587 1.00 85.00 152 VAL A O 1
ATOM 1125 N N . ALA A 1 153 ? 15.125 0.200 -11.620 1.00 83.25 153 ALA A N 1
ATOM 1126 C CA . ALA A 1 153 ? 15.460 1.281 -10.694 1.00 83.25 153 ALA A CA 1
ATOM 1127 C C . ALA A 1 153 ? 15.049 0.934 -9.252 1.00 83.25 153 ALA A C 1
ATOM 1129 O O . ALA A 1 153 ? 15.853 1.068 -8.329 1.00 83.25 153 ALA A O 1
ATOM 1130 N N . ASN A 1 154 ? 13.843 0.390 -9.063 1.00 80.50 154 ASN A N 1
ATOM 1131 C CA . ASN A 1 154 ? 13.369 -0.093 -7.766 1.00 80.50 154 ASN A CA 1
ATOM 1132 C C . ASN A 1 154 ? 14.206 -1.263 -7.232 1.00 80.50 154 ASN A C 1
ATOM 1134 O O . ASN A 1 154 ? 14.416 -1.360 -6.021 1.00 80.50 154 ASN A O 1
ATOM 1138 N N . PHE A 1 155 ? 14.708 -2.152 -8.097 1.00 80.44 155 PHE A N 1
ATOM 1139 C CA . PHE A 1 155 ? 15.625 -3.219 -7.697 1.00 80.44 155 PHE A CA 1
ATOM 1140 C C . PHE A 1 155 ? 16.920 -2.652 -7.098 1.00 80.44 155 PHE A C 1
ATOM 1142 O O . PHE A 1 155 ? 17.319 -3.119 -6.039 1.00 80.44 155 PHE A O 1
ATOM 1149 N N . TRP A 1 156 ? 17.533 -1.620 -7.678 1.00 77.38 156 TRP A N 1
ATOM 1150 C CA . TRP A 1 156 ? 18.800 -1.074 -7.160 1.00 77.38 156 TRP A CA 1
ATOM 1151 C C . TRP A 1 156 ? 18.632 -0.084 -6.006 1.00 77.38 156 TRP A C 1
ATOM 1153 O O . TRP A 1 156 ? 19.355 -0.168 -5.017 1.00 77.38 156 TRP A O 1
ATOM 1163 N N . LEU A 1 157 ? 17.672 0.836 -6.108 1.00 75.00 157 LEU A N 1
ATOM 1164 C CA . LEU A 1 157 ? 17.480 1.906 -5.120 1.00 75.00 157 LEU A CA 1
ATOM 1165 C C . LEU A 1 157 ? 16.709 1.432 -3.880 1.00 75.00 157 LEU A C 1
ATOM 1167 O O . LEU A 1 157 ? 16.788 2.050 -2.819 1.00 75.00 157 LEU A O 1
ATOM 1171 N N . GLY A 1 158 ? 15.989 0.314 -4.006 1.00 68.69 158 GLY A N 1
ATOM 1172 C CA . GLY A 1 158 ? 15.101 -0.186 -2.967 1.00 68.69 158 GLY A CA 1
ATOM 1173 C C . GLY A 1 158 ? 13.869 0.700 -2.769 1.00 68.69 158 GLY A C 1
ATOM 1174 O O . GLY A 1 158 ? 13.864 1.890 -3.061 1.00 68.69 158 GLY A O 1
ATOM 1175 N N . SER A 1 159 ? 12.805 0.136 -2.195 1.00 64.31 159 SER A N 1
ATOM 1176 C CA . SER A 1 159 ? 11.701 0.931 -1.627 1.00 64.31 159 SER A CA 1
ATOM 1177 C C . SER A 1 159 ? 12.067 1.508 -0.247 1.00 64.31 159 SER A C 1
ATOM 1179 O O . SER A 1 159 ? 11.205 2.020 0.467 1.00 64.31 159 SER A O 1
ATOM 1181 N N . SER A 1 160 ? 13.343 1.387 0.144 1.00 53.38 160 SER A N 1
ATOM 1182 C CA . SER A 1 160 ? 13.844 1.267 1.515 1.00 53.38 160 SER A CA 1
ATOM 1183 C C . SER A 1 160 ? 13.497 2.431 2.434 1.00 53.38 160 SER A C 1
ATOM 1185 O O . SER A 1 160 ? 13.372 2.217 3.630 1.00 53.38 160 SER A O 1
ATOM 1187 N N . LYS A 1 161 ? 13.276 3.635 1.901 1.00 49.72 161 LYS A N 1
ATOM 1188 C CA . LYS A 1 161 ? 12.849 4.784 2.710 1.00 49.72 161 LYS A CA 1
ATOM 1189 C C . LYS A 1 161 ? 11.373 4.690 3.117 1.00 49.72 161 LYS A C 1
ATOM 1191 O O . LYS A 1 161 ? 10.999 5.047 4.219 1.00 49.72 161 LYS A O 1
ATOM 1196 N N . GLY A 1 162 ? 10.520 4.132 2.261 1.00 53.16 162 GLY A N 1
ATOM 1197 C CA . GLY A 1 162 ? 9.085 4.058 2.526 1.00 53.16 162 GLY A CA 1
ATOM 1198 C C . GLY A 1 162 ? 8.694 2.998 3.557 1.00 53.16 162 GLY A C 1
ATOM 1199 O O . GLY A 1 162 ? 7.723 3.196 4.277 1.00 53.16 162 GLY A O 1
ATOM 1200 N N . SER A 1 163 ? 9.405 1.867 3.631 1.00 57.84 163 SER A N 1
ATOM 1201 C CA . SER A 1 163 ? 9.022 0.754 4.519 1.00 57.84 163 SER A CA 1
ATOM 1202 C C . SER A 1 163 ? 9.578 0.894 5.937 1.00 57.84 163 SER A C 1
ATOM 1204 O O . SER A 1 163 ? 8.883 0.531 6.888 1.00 57.84 163 SER A O 1
ATOM 1206 N N . SER A 1 164 ? 10.794 1.437 6.096 1.00 58.47 164 SER A N 1
ATOM 1207 C CA . SER A 1 164 ? 11.339 1.782 7.416 1.00 58.47 164 SER A CA 1
ATOM 1208 C C . SER A 1 164 ? 10.473 2.841 8.080 1.00 58.47 164 SER A C 1
ATOM 1210 O O . SER A 1 164 ? 10.016 2.635 9.199 1.00 58.47 164 SER A O 1
ATOM 1212 N N . ASP A 1 165 ? 10.148 3.904 7.341 1.00 65.81 165 ASP A N 1
ATOM 1213 C CA . ASP A 1 165 ? 9.409 5.051 7.862 1.00 65.81 165 ASP A CA 1
ATOM 1214 C C . ASP A 1 165 ? 7.966 4.652 8.193 1.00 65.81 165 ASP A C 1
ATOM 1216 O O . ASP A 1 165 ? 7.462 4.994 9.257 1.00 65.81 165 ASP A O 1
ATOM 1220 N N . LYS A 1 166 ? 7.319 3.817 7.365 1.00 65.19 166 LYS A N 1
ATOM 1221 C CA . LYS A 1 166 ? 5.995 3.252 7.687 1.00 65.19 166 LYS A CA 1
ATOM 1222 C C . LYS A 1 166 ? 6.022 2.341 8.914 1.00 65.19 166 LYS A C 1
ATOM 1224 O O . LYS A 1 166 ? 5.087 2.377 9.705 1.00 65.19 166 LYS A O 1
ATOM 1229 N N . THR A 1 167 ? 7.066 1.530 9.086 1.00 72.56 167 THR A N 1
ATOM 1230 C CA . THR A 1 167 ? 7.195 0.646 10.258 1.00 72.56 167 THR A CA 1
ATOM 1231 C C . THR A 1 167 ? 7.460 1.451 11.532 1.00 72.56 167 THR A C 1
ATOM 1233 O O . THR A 1 167 ? 6.907 1.130 12.581 1.00 72.56 167 THR A O 1
ATOM 1236 N N . GLU A 1 168 ? 8.258 2.516 11.438 1.00 73.19 168 GLU A N 1
ATOM 1237 C CA . GLU A 1 168 ? 8.521 3.472 12.519 1.00 73.19 168 GLU A CA 1
ATOM 1238 C C . GLU A 1 168 ? 7.241 4.230 12.908 1.00 73.19 168 GLU A C 1
ATOM 1240 O O . GLU A 1 168 ? 6.864 4.262 14.078 1.00 73.19 168 GLU A O 1
ATOM 1245 N N . MET A 1 169 ? 6.505 4.749 11.920 1.00 72.31 169 MET A N 1
ATOM 1246 C CA . MET A 1 169 ? 5.221 5.424 12.132 1.00 72.31 169 MET A CA 1
ATOM 1247 C C . MET A 1 169 ? 4.179 4.479 12.743 1.00 72.31 169 MET A C 1
ATOM 1249 O O . MET A 1 169 ? 3.483 4.860 13.678 1.00 72.31 169 MET A O 1
ATOM 1253 N N . LEU A 1 170 ? 4.089 3.226 12.288 1.00 77.56 170 LEU A N 1
ATOM 1254 C CA . LEU A 1 170 ? 3.165 2.241 12.865 1.00 77.56 170 LEU A CA 1
ATOM 1255 C C . LEU A 1 170 ? 3.516 1.889 14.316 1.00 77.56 170 LEU A C 1
ATOM 1257 O O . LEU A 1 170 ? 2.611 1.721 15.128 1.00 77.56 170 LEU A O 1
ATOM 1261 N N . LYS A 1 171 ? 4.805 1.826 14.670 1.00 79.75 171 LYS A N 1
ATOM 1262 C CA . LYS A 1 171 ? 5.238 1.647 16.067 1.00 79.75 171 LYS A CA 1
ATOM 1263 C C . LYS A 1 171 ? 4.881 2.839 16.956 1.00 79.75 171 LYS A C 1
ATOM 1265 O O . LYS A 1 171 ? 4.639 2.636 18.137 1.00 79.75 171 LYS A O 1
ATOM 1270 N N . GLN A 1 172 ? 4.844 4.054 16.409 1.00 74.25 172 GLN A N 1
ATOM 1271 C CA . GLN A 1 172 ? 4.432 5.254 17.148 1.00 74.25 172 GLN A CA 1
ATOM 1272 C C . GLN A 1 172 ? 2.909 5.352 17.324 1.00 74.25 172 GLN A C 1
ATOM 1274 O O . GLN A 1 172 ? 2.446 5.923 18.307 1.00 74.25 172 GLN A O 1
ATOM 1279 N N . VAL A 1 173 ? 2.128 4.801 16.387 1.00 74.75 173 VAL A N 1
ATOM 1280 C CA . VAL A 1 173 ? 0.652 4.838 16.421 1.00 74.75 173 VAL A CA 1
ATOM 1281 C C . VAL A 1 173 ? 0.058 3.655 17.197 1.00 74.75 173 VAL A C 1
ATOM 1283 O O . VAL A 1 173 ? -1.044 3.764 17.733 1.00 74.75 173 VAL A O 1
ATOM 1286 N N . LEU A 1 174 ? 0.769 2.528 17.296 1.00 65.12 174 LEU A N 1
ATOM 1287 C CA . LEU A 1 174 ? 0.358 1.402 18.133 1.00 65.12 174 LEU A CA 1
ATOM 1288 C C . LEU A 1 174 ? 0.753 1.675 19.594 1.00 65.12 174 LEU A C 1
ATOM 1290 O O . LEU A 1 174 ? 1.948 1.720 19.889 1.00 65.12 174 LEU A O 1
ATOM 1294 N N . PRO A 1 175 ? -0.203 1.828 20.532 1.00 56.72 175 PRO A N 1
ATOM 1295 C CA . PRO A 1 175 ? 0.135 1.912 21.943 1.00 56.72 175 PRO A CA 1
ATOM 1296 C C . PRO A 1 175 ? 0.814 0.605 22.351 1.00 56.72 175 PRO A C 1
ATOM 1298 O O . PRO A 1 175 ? 0.218 -0.473 22.281 1.00 56.72 175 PRO A O 1
ATOM 1301 N N . VAL A 1 176 ? 2.081 0.712 22.748 1.00 54.94 176 VAL A N 1
ATOM 1302 C CA . VAL A 1 176 ? 2.810 -0.360 23.423 1.00 54.94 176 VAL A CA 1
ATOM 1303 C C . VAL A 1 176 ? 2.007 -0.694 24.680 1.00 54.94 176 VAL A C 1
ATOM 1305 O O . VAL A 1 176 ? 1.875 0.147 25.569 1.00 54.94 176 VAL A O 1
ATOM 1308 N N . ARG A 1 177 ? 1.384 -1.874 24.692 1.00 45.62 177 ARG A N 1
ATOM 1309 C CA . ARG A 1 177 ? 0.836 -2.469 25.913 1.00 45.62 177 ARG A CA 1
ATOM 1310 C C . ARG A 1 177 ? 1.968 -2.998 26.774 1.00 45.62 177 ARG A C 1
ATOM 1312 O O . ARG A 1 177 ? 2.910 -3.576 26.186 1.00 45.62 177 ARG A O 1
#

Sequence (177 aa):
MIPALLAQIGLPLLVKAVGGALEKIDHPVAKAATSAMNAVDAAIVSKSITPEHLAEANRHTERMTELDQAAQKIDIDLLKVHSDDRGSARAMTARLASADSKTAWSAPLLSALLITGFFWMLYVVLTQPLPEGSKEVSMILLGALGASFGQVANFWLGSSKGSSDKTEMLKQVLPVR

Secondary structure (DSSP, 8-state):
-HHHHHHHHHHHHHHHHHHHHHHTS-SHHHHHHHHHHHHHHHHHHTTSS-HHHHHHHHHHHHHHHHHHHHHHHHHHHHHHHHHHHHHHHHHHHHHHHHTT-GGGGHHHHHHHHHHHHHHHHHHHHHHSPPPTTTHHHHHHHHHHHHHHHHHHHHHHH-SHHHHHHHHHHHHHHS---

Mean predicted aligned error: 14.66 Å

Radius of gyration: 30.28 Å; Cα contacts (8 Å, |Δi|>4): 55; chains: 1; bounding box: 75×37×75 Å